Protein AF-A0A2G1LJ07-F1 (afdb_monomer_lite)

pLDDT: mean 80.47, std 16.19, range [40.06, 96.31]

Foldseek 3Di:
DVVVVVVVVVVVVVLQVVQAPDDLVLLLVLLVVVVVVVCVVVVDRLPPPPPPDQPLQVVLLVPDDSSLNSLCCCCPSVVDDLVRSCVSSVHDSVVSVVSPVVSVVSNVVSVVVSPPD

Radius of gyration: 17.52 Å; chains: 1; bounding box: 44×27×58 Å

Structure (mmCIF, N/CA/C/O backbone):
data_AF-A0A2G1LJ07-F1
#
_entry.id   AF-A0A2G1LJ07-F1
#
loop_
_atom_site.group_PDB
_atom_site.id
_atom_site.type_symbol
_atom_site.label_atom_id
_atom_site.label_alt_id
_atom_site.label_comp_id
_atom_site.label_asym_id
_atom_site.label_entity_id
_atom_site.label_seq_id
_atom_site.pdbx_PDB_ins_code
_atom_site.Cartn_x
_atom_site.Cartn_y
_atom_site.Cartn_z
_atom_site.occupancy
_atom_site.B_iso_or_equiv
_atom_site.auth_seq_id
_atom_site.auth_comp_id
_atom_site.auth_asym_id
_atom_site.auth_atom_id
_atom_site.pdbx_PDB_model_num
ATOM 1 N N . MET A 1 1 ? -19.884 -12.489 33.229 1.00 49.06 1 MET A N 1
ATOM 2 C CA . MET A 1 1 ? -18.708 -11.910 32.532 1.00 49.06 1 MET A CA 1
ATOM 3 C C . MET A 1 1 ? -18.710 -12.103 31.001 1.00 49.06 1 MET A C 1
ATOM 5 O O . MET A 1 1 ? -17.768 -11.671 30.354 1.00 49.06 1 MET A O 1
ATOM 9 N N . ALA A 1 2 ? -19.772 -12.645 30.382 1.00 54.66 2 ALA A N 1
ATOM 10 C CA . ALA A 1 2 ? -19.858 -12.818 28.921 1.00 54.66 2 ALA A CA 1
ATOM 11 C C . ALA A 1 2 ? -20.127 -11.513 28.133 1.00 54.66 2 ALA A C 1
ATOM 13 O O . ALA A 1 2 ? -19.644 -11.359 27.014 1.00 54.66 2 ALA A O 1
ATOM 14 N N . HIS A 1 3 ? -20.820 -10.536 28.734 1.00 55.22 3 HIS A N 1
ATOM 15 C CA . HIS A 1 3 ? -21.199 -9.291 28.049 1.00 55.22 3 HIS A CA 1
ATOM 16 C C . HIS A 1 3 ? -20.014 -8.406 27.625 1.00 55.22 3 HIS A C 1
ATOM 18 O O . HIS A 1 3 ? -20.059 -7.807 26.554 1.00 55.22 3 HIS A O 1
ATOM 24 N N . HIS A 1 4 ? -18.930 -8.351 28.404 1.00 58.28 4 HIS A N 1
ATOM 25 C CA . HIS A 1 4 ? -17.760 -7.535 28.047 1.00 58.28 4 HIS A CA 1
ATOM 26 C C . HIS A 1 4 ? -16.990 -8.087 26.836 1.00 58.28 4 HIS A C 1
ATOM 28 O O . HIS A 1 4 ? -16.475 -7.311 26.028 1.00 58.28 4 HIS A O 1
ATOM 34 N N . HIS A 1 5 ? -16.941 -9.414 26.669 1.00 61.38 5 HIS A N 1
ATOM 35 C CA . HIS A 1 5 ? -16.273 -10.042 25.526 1.00 61.38 5 HIS A CA 1
ATOM 36 C C . HIS A 1 5 ? -17.031 -9.823 24.212 1.00 61.38 5 HIS A C 1
ATOM 38 O O . HIS A 1 5 ? -16.397 -9.591 23.179 1.00 61.38 5 HIS A O 1
ATOM 44 N N . ASP A 1 6 ? -18.365 -9.836 24.246 1.00 66.25 6 ASP A N 1
ATOM 45 C CA . ASP A 1 6 ? -19.182 -9.618 23.048 1.00 66.25 6 ASP A CA 1
ATOM 46 C C . ASP A 1 6 ? -19.164 -8.157 22.586 1.00 66.25 6 ASP A C 1
ATOM 48 O O . ASP A 1 6 ? -19.023 -7.881 21.393 1.00 66.25 6 ASP A O 1
ATOM 52 N N . VAL A 1 7 ? -19.201 -7.204 23.524 1.00 71.88 7 VAL A N 1
ATOM 53 C CA . VAL A 1 7 ? -19.104 -5.769 23.206 1.00 71.88 7 VAL A CA 1
ATOM 54 C C . VAL A 1 7 ? -17.741 -5.433 22.595 1.00 71.88 7 VAL A C 1
ATOM 56 O O . VAL A 1 7 ? -17.677 -4.746 21.575 1.00 71.88 7 VAL A O 1
ATOM 59 N N . SER A 1 8 ? -16.651 -5.976 23.149 1.00 77.69 8 SER A N 1
ATOM 60 C CA . SER A 1 8 ? -15.297 -5.781 22.609 1.00 77.69 8 SER A CA 1
ATOM 61 C C . SER A 1 8 ? -15.153 -6.346 21.189 1.00 77.69 8 SER A C 1
ATOM 63 O O . SER A 1 8 ? -14.635 -5.680 20.288 1.00 77.69 8 SER A O 1
ATOM 65 N N . ARG A 1 9 ? -15.707 -7.540 20.934 1.00 76.88 9 ARG A N 1
ATOM 66 C CA . ARG A 1 9 ? -15.714 -8.161 19.601 1.00 76.88 9 ARG A CA 1
ATOM 67 C C . ARG A 1 9 ? -16.550 -7.366 18.592 1.00 76.88 9 ARG A C 1
ATOM 69 O O . ARG A 1 9 ? -16.119 -7.194 17.450 1.00 76.88 9 ARG A O 1
ATOM 76 N N . CYS A 1 10 ? -17.721 -6.871 18.990 1.00 82.00 10 CYS A N 1
ATOM 77 C CA . CYS A 1 10 ? -18.568 -6.027 18.142 1.00 82.00 10 CYS A CA 1
ATOM 78 C C . CYS A 1 10 ? -17.883 -4.705 17.783 1.00 82.00 10 CYS A C 1
ATOM 80 O O . CYS A 1 10 ? -17.868 -4.328 16.610 1.00 82.00 10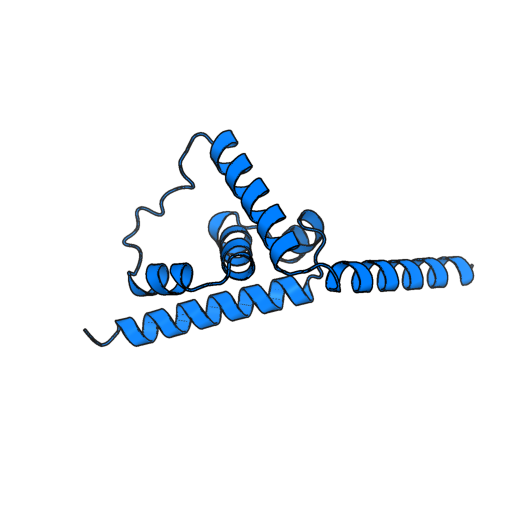 CYS A O 1
ATOM 82 N N . LEU A 1 11 ? -17.252 -4.042 18.756 1.00 82.44 11 LEU A N 1
ATOM 83 C CA . LEU A 1 11 ? -16.488 -2.814 18.526 1.00 82.44 11 LEU A CA 1
ATOM 84 C C . LEU A 1 11 ? -15.305 -3.050 17.584 1.00 82.44 11 LEU A C 1
ATOM 86 O O . LEU A 1 11 ? -15.128 -2.293 16.631 1.00 82.44 11 LEU A O 1
ATOM 90 N N . ALA A 1 12 ? -14.540 -4.127 17.775 1.00 77.69 12 ALA A N 1
ATOM 91 C CA . ALA A 1 12 ? -13.431 -4.471 16.886 1.00 77.69 12 ALA A CA 1
ATOM 92 C C . ALA A 1 12 ? -13.899 -4.705 15.436 1.00 77.69 12 ALA A C 1
ATOM 94 O O . ALA A 1 12 ? -13.295 -4.188 14.492 1.00 77.69 12 ALA A O 1
ATOM 95 N N . ARG A 1 13 ? -15.017 -5.422 15.242 1.00 78.12 13 ARG A N 1
ATOM 96 C CA . ARG A 1 13 ? -15.622 -5.643 13.915 1.00 78.12 13 ARG A CA 1
ATOM 97 C C . ARG A 1 13 ? -16.129 -4.349 13.286 1.00 78.12 13 ARG A C 1
ATOM 99 O O . ARG A 1 13 ? -15.919 -4.133 12.095 1.00 78.12 13 ARG A O 1
ATOM 106 N N . PHE A 1 14 ? -16.770 -3.487 14.071 1.00 81.44 14 PHE A N 1
ATOM 107 C CA . PHE A 1 14 ? -17.249 -2.189 13.603 1.00 81.44 14 PHE A CA 1
ATOM 108 C C . PHE A 1 14 ? -16.090 -1.293 13.157 1.00 81.44 14 PHE A C 1
ATOM 110 O O . PHE A 1 14 ? -16.104 -0.778 12.041 1.00 81.44 14 PHE A O 1
ATOM 117 N N . VAL A 1 15 ? -15.047 -1.171 13.982 1.00 78.62 15 VAL A N 1
ATOM 118 C CA . VAL A 1 15 ? -13.845 -0.390 13.657 1.00 78.62 15 VAL A CA 1
ATOM 119 C C . VAL A 1 15 ? -13.164 -0.929 12.401 1.00 78.62 15 VAL A C 1
ATOM 121 O O . VAL A 1 15 ? -12.772 -0.139 11.546 1.00 78.62 15 VAL A O 1
ATOM 124 N N . THR A 1 16 ? -13.062 -2.251 12.254 1.00 73.94 16 THR A N 1
ATOM 125 C CA . THR A 1 16 ? -12.483 -2.877 11.054 1.00 73.94 16 THR A CA 1
ATOM 126 C C . THR A 1 16 ? -13.296 -2.525 9.808 1.00 73.94 16 THR A C 1
ATOM 128 O O . THR A 1 16 ? -12.746 -1.967 8.863 1.00 73.94 16 THR A O 1
ATOM 131 N N . ARG A 1 17 ? -14.625 -2.702 9.845 1.00 75.94 17 ARG A N 1
ATOM 132 C CA . ARG A 1 17 ? -15.508 -2.333 8.723 1.00 75.94 17 ARG A CA 1
ATOM 133 C C . ARG A 1 17 ? -15.441 -0.853 8.367 1.00 75.94 17 ARG A C 1
ATOM 135 O O . ARG A 1 17 ? -15.514 -0.503 7.195 1.00 75.94 17 ARG A O 1
ATOM 142 N N . MET A 1 18 ? -15.314 0.024 9.359 1.00 80.12 18 MET A N 1
ATOM 143 C CA . MET A 1 18 ? -15.177 1.459 9.112 1.00 80.12 18 MET A CA 1
ATOM 144 C C . MET A 1 18 ? -13.827 1.809 8.479 1.00 80.12 18 MET A C 1
ATOM 146 O O . MET A 1 18 ? -13.781 2.684 7.620 1.00 80.12 18 MET A O 1
ATOM 150 N N . ARG A 1 19 ? -12.740 1.115 8.845 1.00 74.56 19 ARG A N 1
ATOM 151 C CA . ARG A 1 19 ? -11.424 1.284 8.200 1.00 74.56 19 ARG A CA 1
ATOM 152 C C . ARG A 1 19 ? -11.444 0.850 6.738 1.00 74.56 19 ARG A C 1
ATOM 154 O O . ARG A 1 19 ? -10.853 1.529 5.905 1.00 74.56 19 ARG A O 1
ATOM 161 N N . ASP A 1 20 ? -12.174 -0.211 6.412 1.00 74.44 20 ASP A N 1
ATOM 162 C CA . ASP A 1 20 ? -12.299 -0.681 5.028 1.00 74.44 20 ASP A CA 1
ATOM 163 C C . ASP A 1 20 ? -13.134 0.246 4.139 1.00 74.44 20 ASP A C 1
ATOM 165 O O . ASP A 1 20 ? -12.974 0.229 2.923 1.00 74.44 20 ASP A O 1
ATOM 169 N N . ARG A 1 21 ? -13.968 1.111 4.728 1.00 80.44 21 ARG A N 1
ATOM 170 C CA . ARG A 1 21 ? -14.730 2.137 3.997 1.00 80.44 21 ARG A CA 1
ATOM 171 C C . ARG A 1 21 ? -13.927 3.391 3.653 1.00 80.44 21 ARG A C 1
ATOM 173 O O . ARG A 1 21 ? -14.402 4.210 2.874 1.00 80.44 21 ARG A O 1
ATOM 180 N N . VAL A 1 22 ? -12.744 3.576 4.238 1.00 83.94 22 VAL A N 1
ATOM 181 C CA . VAL A 1 22 ? -11.862 4.699 3.888 1.00 83.94 22 VAL A CA 1
ATOM 182 C C . VAL A 1 22 ? -11.361 4.492 2.459 1.00 83.94 22 VAL A C 1
ATOM 184 O O . VAL A 1 22 ? -10.924 3.388 2.140 1.00 83.94 22 VAL A O 1
ATOM 187 N N . SER A 1 23 ? -11.410 5.517 1.605 1.00 87.06 23 SER A N 1
ATOM 188 C CA . SER A 1 23 ? -10.964 5.401 0.208 1.00 87.06 23 SER A CA 1
ATOM 189 C C . SER A 1 23 ? -9.466 5.108 0.097 1.00 87.06 23 SER A C 1
ATOM 191 O O . SER A 1 23 ? -8.688 5.435 1.000 1.00 87.06 23 SER A O 1
ATOM 193 N N . ASP A 1 24 ? -9.063 4.481 -1.012 1.00 89.06 24 ASP A N 1
ATOM 194 C CA . ASP A 1 24 ? -7.650 4.199 -1.291 1.00 89.06 24 ASP A CA 1
ATOM 195 C C . ASP A 1 24 ? -6.824 5.497 -1.321 1.00 89.06 24 ASP A C 1
ATOM 197 O O . ASP A 1 24 ? -5.740 5.528 -0.744 1.00 89.06 24 ASP A O 1
ATOM 201 N N . ASP A 1 25 ? -7.377 6.596 -1.846 1.00 88.50 25 ASP A N 1
ATOM 202 C CA . ASP A 1 25 ? -6.699 7.900 -1.921 1.00 88.50 25 ASP A CA 1
ATOM 203 C C . ASP A 1 25 ? -6.343 8.475 -0.546 1.00 88.50 25 ASP A C 1
ATOM 205 O O . ASP A 1 25 ? -5.257 9.015 -0.340 1.00 88.50 25 ASP A O 1
ATOM 209 N N . ILE A 1 26 ? -7.235 8.333 0.441 1.00 90.19 26 ILE A N 1
ATOM 210 C CA . ILE A 1 26 ? -6.962 8.806 1.805 1.00 90.19 26 ILE A CA 1
ATOM 211 C C . ILE A 1 26 ? -5.836 7.980 2.433 1.00 90.19 26 ILE A C 1
ATOM 213 O O . ILE A 1 26 ? -4.990 8.523 3.152 1.00 90.19 26 ILE A O 1
ATOM 217 N N . CYS A 1 27 ? -5.823 6.669 2.187 1.00 91.69 27 CYS A N 1
ATOM 218 C CA . CYS A 1 27 ? -4.755 5.784 2.635 1.00 91.69 27 CYS A CA 1
ATOM 219 C C . CYS A 1 27 ? -3.428 6.120 1.941 1.00 91.69 27 CYS A C 1
ATOM 221 O O . CYS A 1 27 ? -2.420 6.274 2.632 1.00 91.69 27 CYS A O 1
ATOM 223 N N . ALA A 1 28 ? -3.443 6.331 0.623 1.00 92.38 28 ALA A N 1
ATOM 224 C CA . ALA A 1 28 ? -2.285 6.745 -0.163 1.00 92.38 28 ALA A CA 1
ATOM 225 C C . ALA A 1 28 ? -1.699 8.057 0.372 1.00 92.38 28 ALA A C 1
ATOM 227 O O . ALA A 1 28 ? -0.537 8.092 0.764 1.00 92.38 28 ALA A O 1
ATOM 228 N N . ALA A 1 29 ? -2.526 9.088 0.559 1.00 92.75 29 ALA A N 1
ATOM 229 C CA . ALA A 1 29 ? -2.085 10.384 1.073 1.00 92.75 29 ALA A CA 1
ATOM 230 C C . ALA A 1 29 ? -1.493 10.315 2.496 1.00 92.75 29 ALA A C 1
ATOM 232 O O . ALA A 1 29 ? -0.704 11.170 2.905 1.00 92.75 29 ALA A O 1
ATOM 233 N N . ARG A 1 30 ? -1.893 9.339 3.325 1.00 93.38 30 ARG A N 1
ATOM 234 C CA . ARG A 1 30 ? -1.255 9.111 4.639 1.00 93.38 30 ARG A CA 1
ATOM 235 C C . ARG A 1 30 ? 0.130 8.496 4.486 1.00 93.38 30 ARG A C 1
ATOM 237 O O . ARG A 1 30 ? 1.041 8.919 5.193 1.00 93.38 30 ARG A O 1
ATOM 244 N N . ILE A 1 31 ? 0.270 7.522 3.593 1.00 94.06 31 ILE A N 1
ATOM 245 C CA . ILE A 1 31 ? 1.550 6.877 3.305 1.00 94.06 31 ILE A CA 1
ATOM 246 C C . ILE A 1 31 ? 2.510 7.880 2.670 1.00 94.06 31 ILE A C 1
ATOM 248 O O . ILE A 1 31 ? 3.618 8.027 3.162 1.00 94.06 31 ILE A O 1
ATOM 252 N N . GLU A 1 32 ? 2.078 8.643 1.669 1.00 93.00 32 GLU A N 1
ATOM 253 C CA . GLU A 1 32 ? 2.906 9.657 1.004 1.00 93.00 32 GLU A CA 1
ATOM 254 C C . GLU A 1 32 ? 3.439 10.701 1.984 1.00 93.00 32 GLU A C 1
ATOM 256 O O . GLU A 1 32 ? 4.637 10.965 2.010 1.00 93.00 32 GLU A O 1
ATOM 261 N N . ARG A 1 33 ? 2.582 11.238 2.863 1.00 92.25 33 ARG A N 1
ATOM 262 C CA . ARG A 1 33 ? 3.025 12.165 3.919 1.00 92.25 33 ARG A CA 1
ATOM 263 C C . ARG A 1 33 ? 4.032 11.531 4.867 1.00 92.25 33 ARG A C 1
ATOM 265 O O . ARG A 1 33 ? 4.955 12.206 5.312 1.00 92.25 33 ARG A O 1
ATOM 272 N N . TYR A 1 34 ? 3.844 10.259 5.201 1.00 91.94 34 TYR A N 1
ATOM 273 C CA . TYR A 1 34 ? 4.780 9.544 6.053 1.00 91.94 34 TYR A CA 1
ATOM 274 C C . TYR A 1 34 ? 6.128 9.337 5.358 1.00 91.94 34 TYR A C 1
ATOM 276 O O . TYR A 1 34 ? 7.150 9.666 5.946 1.00 91.94 34 TYR A O 1
ATOM 284 N N . LEU A 1 35 ? 6.129 8.883 4.103 1.00 88.69 35 LEU A N 1
ATOM 285 C CA . LEU A 1 35 ? 7.342 8.704 3.306 1.00 88.69 35 LEU A CA 1
ATOM 286 C C . LEU A 1 35 ? 8.086 10.031 3.108 1.00 88.69 35 LEU A C 1
ATOM 288 O O . LEU A 1 35 ? 9.299 10.070 3.280 1.00 88.69 35 LEU A O 1
ATOM 292 N N . ALA A 1 36 ? 7.368 11.123 2.827 1.00 88.19 36 ALA A N 1
ATOM 293 C CA . ALA A 1 36 ? 7.952 12.457 2.713 1.00 88.19 36 ALA A CA 1
ATOM 294 C C . ALA A 1 36 ? 8.594 12.917 4.030 1.00 88.19 36 ALA A C 1
ATOM 296 O O . ALA A 1 36 ? 9.691 13.466 4.024 1.00 88.19 36 ALA A O 1
ATOM 297 N N . LYS A 1 37 ? 7.941 12.658 5.173 1.00 87.62 37 LYS A N 1
ATOM 298 C CA . LYS A 1 37 ? 8.499 12.980 6.493 1.00 87.62 37 LYS A CA 1
ATOM 299 C C . LYS A 1 37 ? 9.730 12.134 6.815 1.00 87.62 37 LYS A C 1
ATOM 301 O O . LYS A 1 37 ? 10.724 12.688 7.260 1.00 87.62 37 LYS A O 1
ATOM 306 N N . SER A 1 38 ? 9.683 10.829 6.551 1.00 82.56 38 SER A N 1
ATOM 307 C CA . SER A 1 38 ? 10.829 9.935 6.745 1.00 82.56 38 SER A CA 1
ATOM 308 C C . SER A 1 38 ? 12.019 10.342 5.878 1.00 82.56 38 SER A C 1
ATOM 310 O O . SER A 1 38 ? 13.133 10.400 6.377 1.00 82.56 38 SER A O 1
ATOM 312 N N . ALA A 1 39 ? 11.788 10.727 4.619 1.00 78.50 39 ALA A N 1
ATOM 313 C CA . ALA A 1 39 ? 12.849 11.214 3.737 1.00 78.50 39 ALA A CA 1
ATOM 314 C C . ALA A 1 39 ? 13.522 12.501 4.253 1.00 78.50 39 ALA A C 1
ATOM 316 O O . ALA A 1 39 ? 14.718 12.691 4.051 1.00 78.50 39 ALA A O 1
ATOM 317 N N . LEU A 1 40 ? 12.769 13.376 4.929 1.00 79.12 40 LEU A N 1
ATOM 318 C CA . LEU A 1 40 ? 13.310 14.584 5.561 1.00 79.12 40 LEU A CA 1
ATOM 319 C C . LEU A 1 40 ? 14.079 14.277 6.854 1.00 79.12 40 LEU A C 1
ATOM 321 O O . LEU A 1 40 ? 15.070 14.942 7.140 1.00 79.12 40 LEU A O 1
ATOM 325 N N . GLU A 1 41 ? 13.621 13.300 7.640 1.00 75.62 41 GLU A N 1
ATOM 326 C CA . GLU A 1 41 ? 14.235 12.919 8.920 1.00 75.62 41 GLU A CA 1
ATOM 327 C C . GLU A 1 41 ? 15.526 12.110 8.741 1.00 75.62 41 GLU A C 1
ATOM 329 O O . GLU A 1 41 ? 16.470 12.302 9.504 1.00 75.62 41 GLU A O 1
ATOM 334 N N . ASP A 1 42 ? 15.601 11.259 7.716 1.00 65.31 42 ASP A N 1
ATOM 335 C CA . ASP A 1 42 ? 16.767 10.402 7.480 1.00 65.31 42 ASP A CA 1
ATOM 336 C C . ASP A 1 42 ? 17.942 11.141 6.807 1.00 65.31 42 ASP A C 1
ATOM 338 O O . ASP A 1 42 ? 19.047 10.598 6.732 1.00 65.31 42 ASP A O 1
ATOM 342 N N . GLY A 1 43 ? 17.746 12.374 6.308 1.00 53.84 43 GLY A N 1
ATOM 343 C CA . GLY A 1 43 ? 18.789 13.216 5.689 1.00 53.84 43 GLY A CA 1
ATOM 344 C C . GLY A 1 43 ? 19.506 12.599 4.476 1.00 53.84 43 GLY A C 1
ATOM 345 O O . GLY A 1 43 ? 20.376 13.229 3.881 1.00 53.84 43 GLY A O 1
ATOM 346 N N . HIS A 1 44 ? 19.151 11.373 4.1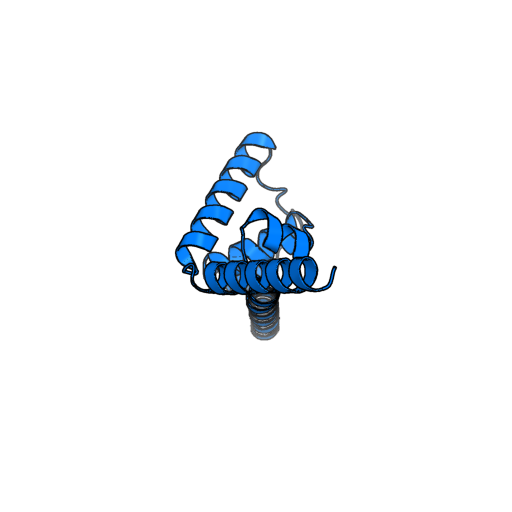08 1.00 45.16 44 HIS A N 1
ATOM 347 C CA . HIS A 1 44 ? 19.621 10.633 2.956 1.00 45.16 44 HIS A CA 1
ATOM 348 C C . HIS A 1 44 ? 18.419 10.435 2.036 1.00 45.16 44 HIS A C 1
ATOM 350 O O . HIS A 1 44 ? 17.363 10.007 2.517 1.00 45.16 44 HIS A O 1
ATOM 356 N N . PRO A 1 45 ? 18.545 10.697 0.722 1.00 47.47 45 PRO A N 1
ATOM 357 C CA . PRO A 1 45 ? 17.560 10.190 -0.220 1.00 47.47 45 PRO A CA 1
ATOM 358 C C . PRO A 1 45 ? 17.427 8.694 0.053 1.00 47.47 45 PRO A C 1
ATOM 360 O O . PRO A 1 45 ? 18.445 8.010 0.181 1.00 47.47 45 PRO A O 1
ATOM 363 N N . SER A 1 46 ? 16.181 8.248 0.265 1.00 48.84 46 SER A N 1
ATOM 364 C CA . SER A 1 46 ? 15.793 6.865 0.556 1.00 48.84 46 SER A CA 1
ATOM 365 C C . SER A 1 46 ? 16.775 5.924 -0.116 1.00 48.84 46 SER A C 1
ATOM 367 O O . SER A 1 46 ? 16.724 5.854 -1.338 1.00 48.84 46 SER A O 1
ATOM 369 N N . ARG A 1 47 ? 17.708 5.357 0.680 1.00 45.94 47 ARG A N 1
ATOM 370 C CA . ARG A 1 47 ? 18.906 4.616 0.252 1.00 45.94 47 ARG A CA 1
ATOM 371 C C . ARG A 1 47 ? 18.714 4.145 -1.175 1.00 45.94 47 ARG A C 1
ATOM 373 O O . ARG A 1 47 ? 18.055 3.123 -1.375 1.00 45.94 47 ARG A O 1
ATOM 380 N N . GLU A 1 48 ? 19.202 4.941 -2.131 1.00 45.16 48 GLU A N 1
ATOM 381 C CA . GLU A 1 48 ? 19.203 4.541 -3.526 1.00 45.16 48 GLU A CA 1
ATOM 382 C C . GLU A 1 48 ? 19.851 3.170 -3.495 1.00 45.16 48 GLU A C 1
ATOM 384 O O . GLU A 1 48 ? 20.978 3.001 -3.011 1.00 45.16 48 GLU A O 1
ATOM 389 N N . ALA A 1 49 ? 19.076 2.151 -3.850 1.00 46.41 49 ALA A N 1
ATOM 390 C CA . ALA A 1 49 ? 19.640 0.859 -4.118 1.00 46.41 49 ALA A CA 1
ATOM 391 C C . ALA A 1 49 ? 20.521 1.096 -5.344 1.00 46.41 49 ALA A C 1
ATOM 393 O O . ALA A 1 49 ? 20.077 0.961 -6.473 1.00 46.41 49 ALA A O 1
ATOM 394 N N . ALA A 1 50 ? 21.767 1.509 -5.105 1.00 41.56 50 ALA A N 1
ATOM 395 C CA . ALA A 1 50 ? 22.855 1.596 -6.064 1.00 41.56 50 ALA A CA 1
ATOM 396 C C . ALA A 1 50 ? 23.300 0.175 -6.453 1.00 41.56 50 ALA A C 1
ATOM 398 O O . ALA A 1 50 ? 24.476 -0.173 -6.428 1.00 41.56 50 ALA A O 1
ATOM 399 N N . GLY A 1 51 ? 22.319 -0.681 -6.716 1.00 48.34 51 GLY A N 1
ATOM 400 C CA . GLY A 1 51 ? 22.434 -1.907 -7.464 1.00 48.34 51 GLY A CA 1
ATOM 401 C C . GLY A 1 51 ? 21.558 -1.689 -8.680 1.00 48.34 51 GLY A C 1
ATOM 402 O O . GLY A 1 51 ? 20.382 -1.363 -8.525 1.00 48.34 51 GLY A O 1
ATOM 403 N N . GLU A 1 52 ? 22.178 -1.787 -9.850 1.00 48.38 52 GLU A N 1
ATOM 404 C CA . GLU A 1 52 ? 21.582 -1.863 -11.183 1.00 48.38 52 GLU A CA 1
ATOM 405 C C . GLU A 1 52 ? 20.105 -2.281 -11.110 1.00 48.38 52 GLU A C 1
ATOM 407 O O . GLU A 1 52 ? 19.759 -3.451 -10.939 1.00 48.38 52 GLU A O 1
ATOM 412 N N . THR A 1 53 ? 19.220 -1.283 -11.051 1.00 60.34 53 THR A N 1
ATOM 413 C CA . THR A 1 53 ? 17.806 -1.544 -10.799 1.00 60.34 53 THR A CA 1
ATOM 414 C C . THR A 1 53 ? 17.200 -1.909 -12.136 1.00 60.34 53 THR A C 1
ATOM 416 O O . THR A 1 53 ? 17.160 -1.070 -13.033 1.00 60.34 53 THR A O 1
ATOM 419 N N . ASP A 1 54 ? 16.778 -3.166 -12.258 1.00 70.94 54 ASP A N 1
ATOM 420 C CA . ASP A 1 54 ? 16.113 -3.713 -13.438 1.00 70.94 54 ASP A CA 1
ATOM 421 C C . ASP A 1 54 ? 15.084 -2.697 -13.989 1.00 70.94 54 ASP A C 1
ATOM 423 O O . ASP A 1 54 ? 14.145 -2.318 -13.269 1.00 70.94 54 ASP A O 1
ATOM 427 N N . PRO A 1 55 ? 15.264 -2.214 -15.234 1.00 74.25 55 PRO A N 1
ATOM 428 C CA . PRO A 1 55 ? 14.384 -1.226 -15.848 1.00 74.25 55 PRO A CA 1
ATOM 429 C C . PRO A 1 55 ? 12.912 -1.651 -15.833 1.00 74.25 55 PRO A C 1
ATOM 431 O O . PRO A 1 55 ? 12.040 -0.810 -15.602 1.00 74.25 55 PRO A O 1
ATOM 434 N N . GLY A 1 56 ? 12.636 -2.951 -15.985 1.00 76.38 56 GLY A N 1
ATOM 435 C CA . GLY A 1 56 ? 11.289 -3.514 -15.938 1.00 76.38 56 GLY A CA 1
ATOM 436 C C . GLY A 1 56 ? 10.651 -3.394 -14.555 1.00 76.38 56 GLY A C 1
ATOM 437 O O . GLY A 1 56 ? 9.449 -3.146 -14.440 1.00 76.38 56 GLY A O 1
ATOM 438 N N . ILE A 1 57 ? 11.446 -3.463 -13.481 1.00 78.19 57 ILE A N 1
ATOM 439 C CA . ILE A 1 57 ? 10.963 -3.217 -12.113 1.00 78.19 57 ILE A CA 1
ATOM 440 C C . ILE A 1 57 ? 10.610 -1.741 -11.931 1.00 78.19 57 ILE A C 1
ATOM 442 O O . ILE A 1 57 ? 9.549 -1.433 -11.386 1.00 78.19 57 ILE A O 1
ATOM 446 N N . ASN A 1 58 ? 11.462 -0.824 -12.393 1.00 81.50 58 ASN A N 1
ATOM 447 C CA . ASN A 1 58 ? 11.198 0.612 -12.278 1.00 81.50 58 ASN A CA 1
ATOM 448 C C . ASN A 1 58 ? 9.943 1.022 -13.055 1.00 81.50 58 ASN A C 1
ATOM 450 O O . ASN A 1 58 ? 9.101 1.755 -12.529 1.00 81.50 58 ASN A O 1
ATOM 454 N N . GLU A 1 59 ? 9.768 0.498 -14.267 1.00 82.81 59 GLU A N 1
ATOM 455 C CA . GLU A 1 59 ? 8.568 0.738 -15.064 1.00 82.81 59 GLU A CA 1
ATOM 456 C C . GLU A 1 59 ? 7.318 0.123 -14.416 1.00 82.81 59 GLU A C 1
ATOM 458 O O . GLU A 1 59 ? 6.275 0.778 -14.314 1.00 82.81 59 GLU A O 1
ATOM 463 N N . ALA A 1 60 ? 7.409 -1.109 -13.903 1.00 86.12 60 ALA A N 1
ATOM 464 C CA . ALA A 1 60 ? 6.313 -1.740 -13.174 1.00 86.12 60 ALA A CA 1
ATOM 465 C C . ALA A 1 60 ? 5.882 -0.906 -11.961 1.00 86.12 60 ALA A C 1
ATOM 467 O O . ALA A 1 60 ? 4.688 -0.668 -11.777 1.00 86.12 60 ALA A O 1
ATOM 468 N N . VAL A 1 61 ? 6.838 -0.413 -11.168 1.00 87.19 61 VAL A N 1
ATOM 469 C CA . VAL A 1 61 ? 6.579 0.436 -9.996 1.00 87.19 61 VAL A CA 1
ATOM 470 C C . VAL A 1 61 ? 5.986 1.791 -10.393 1.00 87.19 61 VAL A C 1
ATOM 472 O O . VAL A 1 61 ? 5.086 2.283 -9.708 1.00 87.19 61 VAL A O 1
ATOM 475 N N . ALA A 1 62 ? 6.424 2.389 -11.504 1.00 87.19 62 ALA A N 1
ATOM 476 C CA . ALA A 1 62 ? 5.881 3.655 -12.001 1.00 87.19 62 ALA A CA 1
ATOM 477 C C . ALA A 1 62 ? 4.406 3.543 -12.428 1.00 87.19 62 ALA A C 1
ATOM 479 O O . ALA A 1 62 ? 3.636 4.481 -12.220 1.00 87.19 62 ALA A O 1
ATOM 480 N N . ARG A 1 63 ? 3.994 2.385 -12.964 1.00 89.44 63 ARG A N 1
ATOM 481 C CA . ARG A 1 63 ? 2.603 2.104 -13.371 1.00 89.44 63 ARG A CA 1
ATOM 482 C C . ARG A 1 63 ? 1.666 1.773 -12.204 1.00 89.44 63 ARG A C 1
ATOM 484 O O . ARG A 1 63 ? 0.452 1.725 -12.401 1.00 89.44 63 ARG A O 1
ATOM 491 N N . MET A 1 64 ? 2.191 1.520 -11.004 1.00 92.81 64 MET A N 1
ATOM 492 C CA . MET A 1 64 ? 1.364 1.218 -9.832 1.00 92.81 64 MET A CA 1
ATOM 493 C C . MET A 1 64 ? 0.580 2.442 -9.360 1.00 92.81 64 MET A C 1
ATOM 495 O O . MET A 1 64 ? 1.096 3.562 -9.318 1.00 92.81 64 MET A O 1
ATOM 499 N N . ASP A 1 65 ? -0.647 2.201 -8.894 1.00 93.25 65 ASP A N 1
ATOM 500 C CA . ASP A 1 65 ? -1.389 3.207 -8.141 1.00 93.25 65 ASP A CA 1
ATOM 501 C C . ASP A 1 65 ? -0.639 3.597 -6.855 1.00 93.25 65 ASP A C 1
ATOM 503 O O . ASP A 1 65 ? 0.159 2.827 -6.307 1.00 93.25 65 ASP A O 1
ATOM 507 N N . ALA A 1 66 ? -0.895 4.812 -6.368 1.00 92.19 66 ALA A N 1
ATOM 508 C CA . ALA A 1 66 ? -0.149 5.400 -5.259 1.00 92.19 66 ALA A CA 1
ATOM 509 C C . ALA A 1 66 ? -0.204 4.553 -3.977 1.00 92.19 66 ALA A C 1
ATOM 511 O O . ALA A 1 66 ? 0.798 4.446 -3.266 1.00 92.19 66 ALA A O 1
ATOM 512 N N . LEU A 1 67 ? -1.343 3.912 -3.695 1.00 94.06 67 LEU A N 1
ATOM 513 C CA . LEU A 1 67 ? -1.496 3.073 -2.511 1.00 94.06 67 LEU A CA 1
ATOM 514 C C . LEU A 1 67 ? -0.686 1.780 -2.639 1.00 94.06 67 LEU A C 1
ATOM 516 O O . LEU A 1 67 ? 0.063 1.430 -1.727 1.00 94.06 67 LEU A O 1
ATOM 520 N N . THR A 1 68 ? -0.808 1.090 -3.770 1.00 96.00 68 THR A N 1
ATOM 521 C CA . THR A 1 68 ? -0.064 -0.137 -4.078 1.00 96.00 68 THR A CA 1
ATOM 522 C C . THR A 1 68 ? 1.443 0.110 -4.047 1.00 96.00 68 THR A C 1
ATOM 524 O O . THR A 1 68 ? 2.170 -0.607 -3.355 1.00 96.00 68 THR A O 1
ATOM 527 N N . ARG A 1 69 ? 1.908 1.183 -4.698 1.00 95.25 69 ARG A N 1
ATOM 528 C CA . ARG A 1 69 ? 3.314 1.607 -4.677 1.00 95.25 69 ARG A CA 1
ATOM 529 C C . ARG A 1 69 ? 3.787 1.937 -3.263 1.00 95.25 69 ARG A C 1
ATOM 531 O O . ARG A 1 69 ? 4.844 1.478 -2.840 1.00 95.25 69 ARG A O 1
ATOM 538 N N . GLY A 1 70 ? 2.999 2.711 -2.518 1.00 93.94 70 GLY A N 1
ATOM 539 C CA . GLY A 1 70 ? 3.318 3.087 -1.144 1.00 93.94 70 GLY A CA 1
ATOM 540 C C . GLY A 1 70 ? 3.461 1.869 -0.231 1.00 93.94 70 GLY A C 1
ATOM 541 O O . GLY A 1 70 ? 4.434 1.768 0.511 1.00 93.94 70 GLY A O 1
ATOM 542 N N . ILE A 1 71 ? 2.539 0.908 -0.323 1.00 96.12 71 ILE A N 1
ATOM 543 C CA . ILE A 1 71 ? 2.597 -0.342 0.448 1.00 96.12 71 ILE A CA 1
ATOM 544 C C . ILE A 1 71 ? 3.841 -1.158 0.085 1.00 96.12 71 ILE A C 1
ATOM 546 O O . ILE A 1 71 ? 4.510 -1.659 0.988 1.00 96.12 71 ILE A O 1
ATOM 550 N N . LEU A 1 72 ? 4.191 -1.251 -1.201 1.00 95.06 72 LEU A N 1
ATOM 551 C CA . LEU A 1 72 ? 5.415 -1.927 -1.632 1.00 95.06 72 LEU A CA 1
ATOM 552 C C . LEU A 1 72 ? 6.663 -1.298 -0.994 1.00 95.06 72 LEU A C 1
ATOM 554 O O . LEU A 1 72 ? 7.476 -2.020 -0.421 1.00 95.06 72 LEU A O 1
ATOM 558 N N . ILE A 1 73 ? 6.793 0.033 -1.029 1.00 91.81 73 ILE A N 1
ATOM 559 C CA . ILE A 1 73 ? 7.936 0.760 -0.445 1.00 91.81 73 ILE A CA 1
ATOM 560 C C . ILE A 1 73 ? 8.030 0.521 1.068 1.00 91.81 73 ILE A C 1
ATOM 562 O O . ILE A 1 73 ? 9.111 0.243 1.589 1.00 91.81 73 ILE A O 1
ATOM 566 N N . LEU A 1 74 ? 6.907 0.591 1.786 1.00 94.00 74 LEU A N 1
ATOM 567 C CA . LEU A 1 74 ? 6.883 0.375 3.235 1.00 94.00 74 LEU A CA 1
ATOM 568 C C . LEU A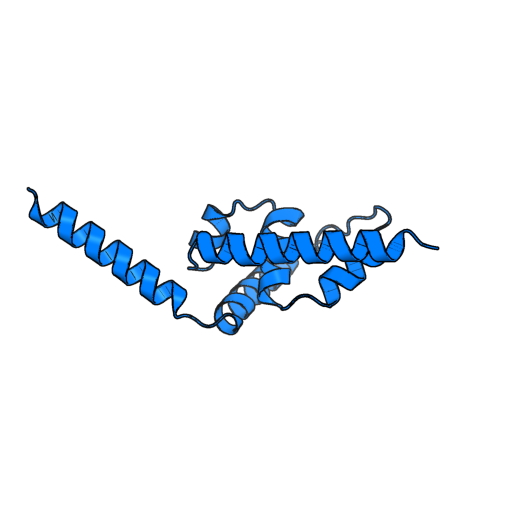 1 74 ? 7.340 -1.041 3.615 1.00 94.00 74 LEU A C 1
ATOM 570 O O . LEU A 1 74 ? 8.139 -1.213 4.535 1.00 94.00 74 LEU A O 1
ATOM 574 N N . VAL A 1 75 ? 6.862 -2.058 2.897 1.00 93.81 75 VAL A N 1
ATOM 575 C CA . VAL A 1 75 ? 7.184 -3.459 3.205 1.00 93.81 75 VAL A CA 1
ATOM 576 C C . VAL A 1 75 ? 8.599 -3.823 2.750 1.00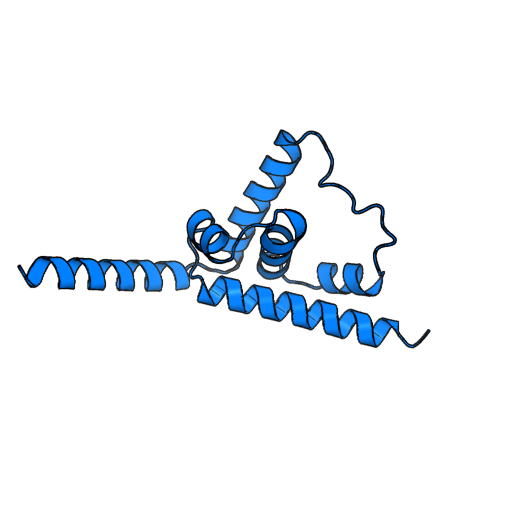 93.81 75 VAL A C 1
ATOM 578 O O . VAL A 1 75 ? 9.345 -4.464 3.488 1.00 93.81 75 VAL A O 1
ATOM 581 N N . VAL A 1 76 ? 9.003 -3.415 1.545 1.00 90.81 76 VAL A N 1
ATOM 582 C CA . VAL A 1 76 ? 10.272 -3.848 0.941 1.00 90.81 76 VAL A CA 1
ATOM 583 C C . VAL A 1 76 ? 11.433 -2.955 1.354 1.00 90.81 76 VAL A C 1
ATOM 585 O O . VAL A 1 76 ? 12.465 -3.479 1.783 1.00 90.81 76 VAL A O 1
ATOM 588 N N . SER A 1 77 ? 11.278 -1.637 1.236 1.00 86.38 77 SER A N 1
ATOM 589 C CA . SER A 1 77 ? 12.358 -0.679 1.491 1.00 86.38 77 SER A CA 1
ATOM 590 C C . SER A 1 77 ? 12.474 -0.355 2.975 1.00 86.38 77 SER A C 1
ATOM 592 O O . SER A 1 77 ? 13.574 -0.390 3.518 1.00 86.38 77 SER A O 1
ATOM 594 N N . GLN A 1 78 ? 11.349 -0.117 3.656 1.00 86.38 78 GLN A N 1
ATOM 595 C CA . GLN A 1 78 ? 11.343 0.197 5.092 1.00 86.38 78 GLN A CA 1
ATOM 596 C C . GLN A 1 78 ? 11.198 -1.033 6.000 1.00 86.38 78 GLN A C 1
ATOM 598 O O . GLN A 1 78 ? 11.192 -0.892 7.220 1.00 86.38 78 GLN A O 1
ATOM 603 N N . LYS A 1 79 ? 11.107 -2.241 5.422 1.00 91.69 79 LYS A N 1
ATOM 604 C CA . LYS A 1 79 ? 11.035 -3.526 6.144 1.00 91.69 79 LYS A CA 1
ATOM 605 C C . LYS A 1 79 ? 9.891 -3.616 7.161 1.00 91.69 79 LYS A C 1
ATOM 607 O O . LYS A 1 79 ? 9.967 -4.403 8.103 1.00 91.69 79 LYS A O 1
ATOM 612 N N . MET A 1 80 ? 8.817 -2.852 6.963 1.00 94.12 80 MET A N 1
ATOM 613 C CA . MET A 1 80 ? 7.644 -2.928 7.828 1.00 94.12 80 MET A CA 1
ATOM 614 C C . MET A 1 80 ? 6.872 -4.223 7.589 1.00 94.12 80 MET A C 1
ATOM 616 O O . MET A 1 80 ? 6.642 -4.641 6.453 1.00 94.12 80 MET A O 1
ATOM 620 N N . SER A 1 81 ? 6.397 -4.832 8.673 1.00 96.31 81 SER A N 1
ATOM 621 C CA . SER A 1 81 ? 5.467 -5.959 8.574 1.00 96.31 81 SER A CA 1
ATOM 622 C C . SER A 1 81 ? 4.078 -5.502 8.107 1.00 96.31 81 SER A C 1
ATOM 624 O O . SER A 1 81 ? 3.670 -4.361 8.330 1.00 96.31 81 SER A O 1
ATOM 626 N N . VAL A 1 82 ? 3.301 -6.409 7.506 1.00 95.50 82 VAL A N 1
ATOM 627 C CA . VAL A 1 82 ? 1.910 -6.134 7.090 1.00 95.50 82 VAL A CA 1
ATOM 628 C C . VAL A 1 82 ? 1.062 -5.610 8.255 1.00 95.50 82 VAL A C 1
ATOM 630 O O . VAL A 1 82 ? 0.319 -4.641 8.092 1.00 95.50 82 VAL A O 1
ATOM 633 N N . SER A 1 83 ? 1.191 -6.220 9.435 1.00 94.88 83 SER A N 1
ATOM 634 C CA . SER A 1 83 ? 0.456 -5.821 10.639 1.00 94.88 83 SER A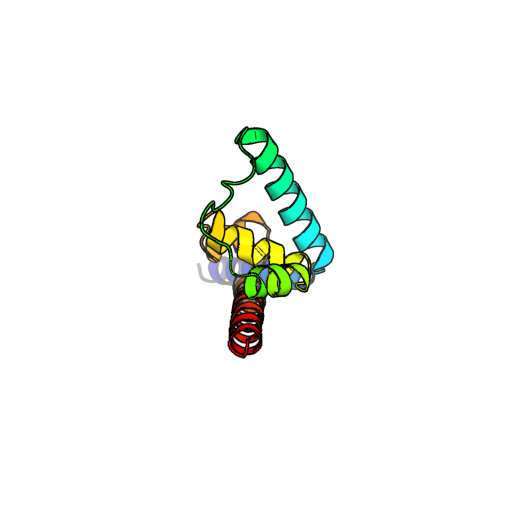 CA 1
ATOM 635 C C . SER A 1 83 ? 0.877 -4.436 11.133 1.00 94.88 83 SER A C 1
ATOM 637 O O . SER A 1 83 ? 0.040 -3.632 11.557 1.00 94.88 83 SER A O 1
ATOM 639 N N . GLU A 1 84 ? 2.162 -4.101 11.018 1.00 96.00 84 GLU A N 1
ATOM 640 C CA . GLU A 1 84 ? 2.662 -2.766 11.320 1.00 96.00 84 GLU A CA 1
ATOM 641 C C . GLU A 1 84 ? 2.093 -1.709 10.370 1.00 96.00 84 GLU A C 1
ATOM 643 O O . GLU A 1 84 ? 1.578 -0.694 10.848 1.00 96.00 84 GLU A O 1
ATOM 648 N N . VAL A 1 85 ? 2.106 -1.959 9.057 1.00 94.88 85 VAL A N 1
ATOM 649 C CA . VAL A 1 85 ? 1.508 -1.069 8.047 1.00 94.88 85 VAL A CA 1
ATOM 650 C C . VAL A 1 85 ? 0.014 -0.885 8.328 1.00 94.88 85 VAL A C 1
ATOM 652 O O . VAL A 1 85 ? -0.469 0.244 8.446 1.00 94.88 85 VAL A O 1
ATOM 655 N N . ALA A 1 86 ? -0.726 -1.977 8.527 1.00 93.56 86 ALA A N 1
ATOM 656 C CA . ALA A 1 86 ? -2.158 -1.932 8.817 1.00 93.56 86 ALA A CA 1
ATOM 657 C C . ALA A 1 86 ? -2.463 -1.077 10.057 1.00 93.56 86 ALA A C 1
ATOM 659 O O . ALA A 1 86 ? -3.322 -0.187 10.026 1.00 93.56 86 ALA A O 1
ATOM 660 N N . ARG A 1 87 ? -1.708 -1.279 11.141 1.00 91.56 87 ARG A N 1
ATOM 661 C CA . ARG A 1 87 ? -1.848 -0.507 12.379 1.00 91.56 87 ARG A CA 1
ATOM 662 C C . ARG A 1 87 ? -1.509 0.968 12.174 1.00 91.56 87 ARG A C 1
ATOM 664 O O . ARG A 1 87 ? -2.280 1.826 12.606 1.00 91.56 87 ARG A O 1
ATOM 671 N N . ARG A 1 88 ? -0.384 1.271 11.522 1.00 92.00 88 ARG A N 1
ATOM 672 C CA . ARG A 1 88 ? 0.140 2.637 11.363 1.00 92.00 88 ARG A CA 1
ATOM 673 C C . ARG A 1 88 ? -0.751 3.488 10.462 1.00 92.00 88 ARG A C 1
ATOM 675 O O . ARG A 1 88 ? -1.057 4.628 10.804 1.00 92.00 88 ARG A O 1
ATOM 682 N N . PHE A 1 89 ? -1.246 2.914 9.368 1.00 91.06 89 PHE A N 1
ATOM 683 C CA . PHE A 1 89 ? -2.057 3.631 8.376 1.00 91.06 89 PHE A CA 1
ATOM 684 C C . PHE A 1 89 ? -3.568 3.444 8.562 1.00 91.06 89 PHE A C 1
ATOM 686 O O . PHE A 1 89 ? -4.368 4.023 7.820 1.00 91.06 89 PHE A O 1
ATOM 693 N N . ARG A 1 90 ? -3.963 2.729 9.626 1.00 89.19 90 ARG A N 1
ATOM 694 C CA . ARG A 1 90 ? -5.353 2.437 10.010 1.00 89.19 90 ARG A CA 1
ATOM 695 C C . ARG A 1 90 ? -6.121 1.738 8.888 1.00 89.19 90 ARG A C 1
ATOM 697 O O . ARG A 1 90 ? -7.250 2.111 8.582 1.00 89.19 90 ARG A O 1
ATOM 704 N N . MET A 1 91 ? -5.494 0.722 8.314 1.00 90.44 91 MET A N 1
ATOM 705 C CA . MET A 1 91 ? -6.053 -0.160 7.291 1.00 90.44 91 MET A CA 1
ATOM 706 C C . MET A 1 91 ? -6.310 -1.549 7.888 1.00 90.44 91 MET A C 1
ATOM 708 O O . MET A 1 91 ? -5.838 -1.852 8.987 1.00 90.44 91 MET A O 1
ATOM 712 N N . SER A 1 92 ? -7.073 -2.389 7.190 1.00 91.12 92 SER A N 1
ATOM 713 C CA . SER A 1 92 ? -7.103 -3.824 7.476 1.00 91.12 92 SER A CA 1
ATOM 714 C C . SER A 1 92 ? -5.861 -4.506 6.901 1.00 91.12 92 SER A C 1
ATOM 716 O O . SER A 1 92 ? -5.340 -4.100 5.860 1.00 91.12 92 SER A O 1
ATOM 718 N N . GLU A 1 93 ? -5.389 -5.558 7.568 1.00 92.62 93 GLU A N 1
ATOM 719 C CA . GLU A 1 93 ? -4.271 -6.370 7.067 1.00 92.62 93 GLU A CA 1
ATOM 720 C C . GLU A 1 93 ? -4.610 -7.027 5.728 1.00 92.62 93 GLU A C 1
ATOM 722 O O . GLU A 1 93 ? -3.774 -7.061 4.833 1.00 92.62 93 GLU A O 1
ATOM 727 N N . GLU A 1 94 ? -5.858 -7.466 5.549 1.00 92.44 94 GLU A N 1
ATOM 728 C CA . GLU A 1 94 ? -6.334 -8.047 4.293 1.00 92.44 94 GLU A CA 1
ATOM 729 C C . GLU A 1 94 ? -6.163 -7.079 3.116 1.00 92.44 94 GLU A C 1
ATOM 731 O O . GLU A 1 94 ? -5.661 -7.462 2.055 1.00 92.44 94 GLU A O 1
ATOM 736 N N . ARG A 1 95 ? -6.505 -5.800 3.312 1.00 92.75 95 ARG A N 1
ATOM 737 C CA . ARG A 1 95 ? -6.306 -4.765 2.296 1.00 92.75 95 ARG A CA 1
ATOM 738 C C . ARG A 1 95 ? -4.827 -4.550 2.005 1.00 92.75 95 ARG A C 1
ATOM 740 O O . ARG A 1 95 ? -4.453 -4.517 0.836 1.00 92.75 95 ARG A O 1
ATOM 747 N N . VAL A 1 96 ? -3.982 -4.465 3.034 1.00 94.94 96 VAL A N 1
ATOM 748 C CA . VAL A 1 96 ? -2.525 -4.344 2.853 1.00 94.94 96 VAL A CA 1
ATOM 749 C C . VAL A 1 96 ? -1.981 -5.531 2.050 1.00 94.94 96 VAL A C 1
ATOM 751 O O . VAL A 1 96 ? -1.300 -5.324 1.049 1.00 94.94 96 VAL A O 1
ATOM 754 N N . CYS A 1 97 ? -2.357 -6.763 2.403 1.00 96.12 97 CYS A N 1
ATOM 755 C CA . CYS A 1 97 ? -1.986 -7.980 1.676 1.00 96.12 97 CYS A CA 1
ATOM 756 C C . CYS A 1 97 ? -2.470 -7.987 0.223 1.00 96.12 97 CYS A C 1
ATOM 758 O O . CYS A 1 97 ? -1.765 -8.478 -0.656 1.00 96.12 97 CYS A O 1
ATOM 760 N N . ARG A 1 98 ? -3.679 -7.486 -0.052 1.00 95.06 98 ARG A N 1
ATOM 761 C CA . ARG A 1 98 ? -4.223 -7.405 -1.415 1.00 95.06 98 ARG A CA 1
ATOM 762 C C . ARG A 1 98 ? -3.391 -6.469 -2.290 1.00 95.06 98 ARG A C 1
ATOM 764 O O . ARG A 1 98 ? -2.992 -6.868 -3.377 1.00 95.06 98 ARG A O 1
ATOM 771 N N . HIS A 1 99 ? -3.103 -5.261 -1.809 1.00 96.19 99 HIS A N 1
ATOM 772 C CA . HIS A 1 99 ? -2.264 -4.312 -2.546 1.00 96.19 99 HIS A CA 1
ATOM 773 C C . HIS A 1 99 ? -0.820 -4.808 -2.665 1.00 96.19 99 HIS A C 1
ATOM 775 O O . HIS A 1 99 ? -0.229 -4.695 -3.731 1.00 96.19 99 HIS A O 1
ATOM 781 N N . PHE A 1 100 ? -0.268 -5.429 -1.621 1.00 95.75 100 PHE A N 1
ATOM 782 C CA . PHE A 1 100 ? 1.080 -5.987 -1.682 1.00 95.75 100 PHE A CA 1
ATOM 783 C C . PHE A 1 100 ? 1.199 -7.125 -2.706 1.00 95.75 100 PHE A C 1
ATOM 785 O O . PHE A 1 100 ? 2.122 -7.112 -3.513 1.00 95.75 100 PHE A O 1
ATOM 792 N N . ARG A 1 101 ? 0.242 -8.064 -2.745 1.00 96.19 101 ARG A N 1
ATOM 793 C CA . ARG A 1 101 ? 0.209 -9.115 -3.779 1.00 96.19 101 ARG A CA 1
ATOM 794 C C . ARG A 1 101 ? 0.129 -8.528 -5.182 1.00 96.19 101 ARG A C 1
ATOM 796 O O . ARG A 1 101 ? 0.946 -8.884 -6.019 1.00 96.19 101 ARG A O 1
ATOM 803 N N . ARG A 1 102 ? -0.766 -7.560 -5.397 1.00 95.56 102 ARG A N 1
ATOM 804 C CA . ARG A 1 102 ? -0.883 -6.858 -6.681 1.00 95.56 102 ARG A CA 1
ATOM 805 C C . ARG A 1 102 ? 0.430 -6.184 -7.093 1.00 95.56 102 ARG A C 1
ATOM 807 O O . ARG A 1 102 ? 0.806 -6.246 -8.257 1.00 95.56 102 ARG A O 1
ATOM 814 N N . ALA A 1 103 ? 1.138 -5.559 -6.150 1.00 94.62 103 ALA A N 1
ATOM 815 C CA . ALA A 1 103 ? 2.439 -4.952 -6.419 1.00 94.62 103 ALA A CA 1
ATOM 816 C C . ALA A 1 103 ? 3.469 -5.998 -6.871 1.00 94.62 103 ALA A C 1
ATOM 818 O O . ALA A 1 103 ? 4.172 -5.787 -7.856 1.00 94.62 103 ALA A O 1
ATOM 819 N N . VAL A 1 104 ? 3.537 -7.137 -6.175 1.00 93.62 104 VAL A N 1
ATOM 820 C CA . VAL A 1 104 ? 4.447 -8.239 -6.517 1.00 93.62 104 VAL A CA 1
ATOM 821 C C . VAL A 1 104 ? 4.109 -8.836 -7.884 1.00 93.62 104 VAL A C 1
ATOM 823 O O . VAL A 1 104 ? 5.018 -9.055 -8.675 1.00 93.62 104 VAL A O 1
ATOM 826 N N . GLU A 1 105 ? 2.827 -9.038 -8.192 1.00 93.44 105 GLU A N 1
ATOM 827 C CA . GLU A 1 105 ? 2.362 -9.520 -9.501 1.00 93.44 105 GLU A CA 1
ATOM 828 C C . GLU A 1 105 ? 2.774 -8.568 -10.631 1.00 93.44 105 GLU A C 1
ATOM 830 O O . GLU A 1 105 ? 3.316 -9.005 -11.641 1.00 93.44 105 GLU A O 1
ATOM 835 N N . MET A 1 106 ? 2.594 -7.255 -10.452 1.00 91.06 106 MET A N 1
ATOM 836 C CA . MET A 1 106 ? 3.012 -6.260 -11.446 1.00 91.06 106 MET A CA 1
ATOM 837 C C . MET A 1 106 ? 4.530 -6.233 -11.660 1.00 91.06 106 MET A C 1
ATOM 839 O O . MET A 1 106 ? 4.979 -6.083 -12.793 1.00 91.06 106 MET A O 1
ATOM 843 N N . VAL A 1 107 ? 5.322 -6.396 -10.594 1.00 89.00 107 VAL A N 1
ATOM 844 C CA . VAL A 1 107 ? 6.788 -6.503 -10.699 1.00 89.00 107 VAL A CA 1
ATOM 845 C C . VAL A 1 107 ? 7.197 -7.799 -11.393 1.00 89.00 107 VAL A C 1
ATOM 847 O O . VAL A 1 107 ? 8.121 -7.778 -12.199 1.00 89.00 107 VAL A O 1
ATOM 850 N N . ALA A 1 108 ? 6.523 -8.913 -11.103 1.00 88.12 108 ALA A N 1
ATOM 851 C CA . ALA A 1 108 ? 6.794 -10.194 -11.746 1.00 88.12 108 ALA A CA 1
ATOM 852 C C . ALA A 1 108 ? 6.536 -10.124 -13.259 1.00 88.12 108 ALA A C 1
ATOM 854 O O . ALA A 1 108 ? 7.425 -10.473 -14.028 1.00 88.12 108 ALA A O 1
ATOM 855 N N . MET A 1 109 ? 5.393 -9.571 -13.680 1.00 83.88 109 MET A N 1
ATOM 856 C CA . MET A 1 109 ? 5.083 -9.374 -15.104 1.00 83.88 109 MET A CA 1
ATOM 857 C C . MET A 1 109 ? 6.099 -8.454 -15.796 1.00 83.88 109 MET A C 1
ATOM 859 O O . MET A 1 109 ? 6.577 -8.764 -16.880 1.00 83.88 109 MET A O 1
ATOM 863 N N . GLY A 1 110 ? 6.506 -7.358 -15.142 1.00 76.75 110 GLY A N 1
ATOM 864 C CA . GLY A 1 110 ? 7.511 -6.444 -15.700 1.00 76.75 110 GLY A CA 1
ATOM 865 C C . GLY A 1 110 ? 8.890 -7.078 -15.922 1.00 76.75 110 GLY A C 1
ATOM 866 O O . GLY A 1 110 ? 9.638 -6.609 -16.774 1.00 76.75 110 GLY A O 1
ATOM 867 N N . ARG A 1 111 ? 9.227 -8.150 -15.191 1.00 70.19 111 ARG A N 1
ATOM 868 C CA . ARG A 1 111 ? 10.465 -8.920 -15.403 1.00 70.19 111 ARG A CA 1
ATOM 869 C C . ARG A 1 111 ? 10.368 -9.881 -16.584 1.00 70.19 111 ARG A C 1
ATOM 871 O O . ARG A 1 111 ? 11.358 -10.087 -17.275 1.00 70.19 111 ARG A O 1
ATOM 878 N N . GLU A 1 112 ? 9.198 -10.474 -16.806 1.00 67.06 112 GLU A N 1
ATOM 879 C CA . GLU A 1 112 ? 8.968 -11.389 -17.930 1.00 67.06 112 GLU A CA 1
ATOM 880 C C . GLU A 1 112 ? 8.995 -10.634 -19.268 1.00 67.06 112 GLU A C 1
ATOM 882 O O . GLU A 1 112 ? 9.642 -11.087 -20.213 1.00 67.06 112 GLU A O 1
ATOM 887 N N . ASP A 1 113 ? 8.409 -9.433 -19.312 1.00 58.28 113 ASP A N 1
ATOM 888 C CA . ASP A 1 113 ? 8.420 -8.559 -20.494 1.00 58.28 113 ASP A CA 1
ATOM 889 C C . ASP A 1 113 ? 9.835 -8.045 -20.843 1.00 58.28 113 ASP A C 1
ATOM 891 O O . ASP A 1 113 ? 10.154 -7.824 -22.012 1.00 58.28 113 ASP A O 1
ATOM 895 N N . GLY A 1 114 ? 10.707 -7.881 -19.841 1.00 52.94 114 GLY A N 1
ATOM 896 C CA . GLY A 1 114 ? 12.095 -7.432 -20.010 1.00 52.94 114 GLY A CA 1
ATOM 897 C C . GLY A 1 114 ? 13.085 -8.525 -20.430 1.00 52.94 114 GLY A C 1
ATOM 898 O O . GLY A 1 114 ? 14.212 -8.209 -20.798 1.00 52.94 114 GLY A O 1
ATOM 899 N N . SER A 1 115 ? 12.685 -9.802 -20.407 1.00 49.38 115 SER A N 1
ATOM 900 C CA . SER A 1 115 ? 13.568 -10.945 -20.692 1.00 49.38 115 SER A CA 1
ATOM 901 C C . SER A 1 115 ? 13.704 -11.285 -22.189 1.00 49.38 115 SER A C 1
ATOM 903 O O . SER A 1 115 ? 14.325 -12.295 -22.523 1.00 49.38 115 SER A O 1
ATOM 905 N N . CYS A 1 116 ? 13.127 -10.481 -23.091 1.00 42.34 116 CYS A N 1
ATOM 906 C CA . CYS A 1 116 ? 13.138 -10.722 -24.542 1.00 42.34 116 CYS A CA 1
ATOM 907 C C . CYS A 1 116 ? 14.062 -9.795 -25.360 1.00 42.34 116 CYS A C 1
ATOM 909 O O . CYS A 1 116 ? 13.941 -9.791 -26.584 1.00 42.34 116 CYS A O 1
ATOM 911 N N . ASN A 1 117 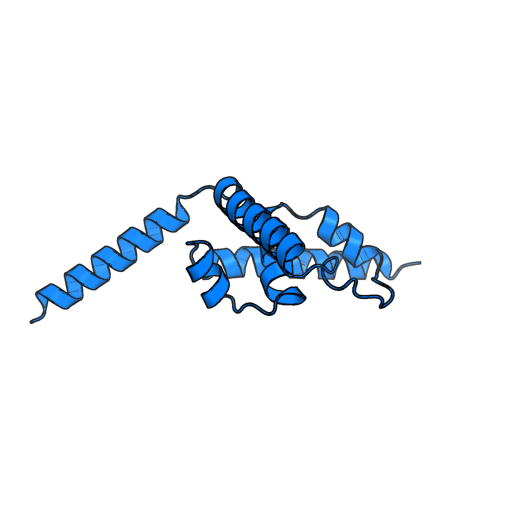? 14.979 -9.047 -24.735 1.00 40.06 117 ASN A N 1
ATOM 912 C CA . ASN A 1 117 ? 15.994 -8.252 -25.446 1.00 40.06 117 ASN A CA 1
ATOM 913 C C . ASN A 1 117 ? 17.416 -8.718 -25.136 1.00 40.06 117 ASN A C 1
ATOM 915 O O . ASN A 1 117 ? 17.754 -8.798 -23.935 1.00 40.06 117 ASN A O 1
#

Sequence (117 aa):
MAHHHDVSRCLARFVTRMRDRVSDDICAARIERYLAKSALEDGHPSREAAGETDPGINEAVARMDALTRGILILVVSQKMSVSEVARRFRMSEERVCRHFRRAVEMVAMGREDGSCN

Secondary structure (DSSP, 8-state):
-HHHHHHHHHHHHHHHHHHHTS-HHHHHHHHHHHHHHHHHHSSSSTT---S---HHHHHHHHTS-HHHHHHHHHHHTS---HHHHHHHHT--HHHHHHHHHHHHHHHHHHHHHGGG-